Protein AF-A0A174UQA8-F1 (afdb_monomer_lite)

Structure (mmCIF, N/CA/C/O backbone):
data_AF-A0A174UQA8-F1
#
_entry.id   AF-A0A174UQA8-F1
#
loop_
_atom_site.group_PDB
_atom_site.id
_atom_site.type_symbol
_atom_site.label_atom_id
_atom_site.label_alt_id
_atom_site.label_comp_id
_atom_site.label_asym_id
_atom_site.label_entity_id
_atom_site.label_seq_id
_atom_site.pdbx_PDB_ins_code
_atom_site.Cartn_x
_atom_site.Cartn_y
_atom_site.Cartn_z
_atom_site.occupancy
_atom_site.B_iso_or_equiv
_atom_site.auth_seq_id
_atom_site.auth_comp_id
_atom_site.auth_asym_id
_atom_site.auth_atom_id
_atom_site.pdbx_PDB_model_num
ATOM 1 N N . MET A 1 1 ? 11.624 3.080 -2.802 1.00 77.69 1 MET A N 1
ATOM 2 C CA . MET A 1 1 ? 10.453 3.502 -3.601 1.00 77.69 1 MET A CA 1
ATOM 3 C C . MET A 1 1 ? 9.154 3.111 -2.909 1.00 77.69 1 MET A C 1
ATOM 5 O O . MET A 1 1 ? 8.419 4.014 -2.555 1.00 77.69 1 MET A O 1
ATOM 9 N N . LEU A 1 2 ? 8.914 1.825 -2.616 1.00 80.19 2 LEU A N 1
ATOM 10 C CA . LEU A 1 2 ? 7.726 1.377 -1.866 1.00 80.19 2 LEU A CA 1
ATOM 11 C C . LEU A 1 2 ? 7.511 2.121 -0.542 1.00 80.19 2 LEU A C 1
ATOM 13 O O . LEU A 1 2 ? 6.475 2.748 -0.364 1.00 80.19 2 LEU A O 1
ATOM 17 N N . GLU A 1 3 ? 8.500 2.082 0.353 1.00 83.12 3 GLU A N 1
ATOM 18 C CA . GLU A 1 3 ? 8.407 2.746 1.659 1.00 83.12 3 GLU A CA 1
ATOM 19 C C . GLU A 1 3 ? 8.177 4.253 1.515 1.00 83.12 3 G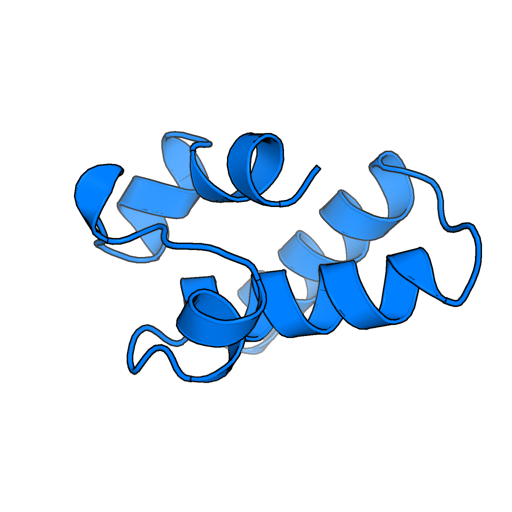LU A C 1
ATOM 21 O O . GLU A 1 3 ? 7.335 4.806 2.201 1.00 83.12 3 GLU A O 1
ATOM 26 N N . ALA A 1 4 ? 8.850 4.918 0.572 1.00 85.25 4 ALA A N 1
ATOM 27 C CA . ALA A 1 4 ? 8.696 6.360 0.361 1.00 85.25 4 ALA A CA 1
ATOM 28 C C . ALA A 1 4 ? 7.265 6.760 -0.038 1.00 85.25 4 ALA A C 1
ATOM 30 O O . ALA A 1 4 ? 6.798 7.823 0.353 1.00 85.25 4 ALA A O 1
ATOM 31 N N . VAL A 1 5 ? 6.573 5.908 -0.799 1.00 86.31 5 VAL A N 1
ATOM 32 C CA . VAL A 1 5 ? 5.184 6.142 -1.208 1.00 86.31 5 VAL A CA 1
ATOM 33 C C . VAL A 1 5 ? 4.219 5.757 -0.088 1.00 86.31 5 VAL A C 1
ATOM 35 O O . VAL A 1 5 ? 3.324 6.528 0.238 1.00 86.31 5 VAL A O 1
ATOM 38 N N . LEU A 1 6 ? 4.400 4.584 0.526 1.00 87.62 6 LEU A N 1
ATOM 39 C CA . LEU A 1 6 ? 3.496 4.081 1.564 1.00 87.62 6 LEU A CA 1
ATOM 40 C C . LEU A 1 6 ? 3.614 4.821 2.897 1.00 87.62 6 LEU A C 1
ATOM 42 O O . LEU A 1 6 ? 2.642 4.845 3.641 1.00 87.62 6 LEU A O 1
ATOM 46 N N . LEU A 1 7 ? 4.753 5.443 3.190 1.00 89.62 7 LEU A N 1
ATOM 47 C CA . LEU A 1 7 ? 4.949 6.269 4.384 1.00 89.62 7 LEU A CA 1
ATOM 48 C C . LEU A 1 7 ? 4.499 7.726 4.190 1.00 89.62 7 LEU A C 1
ATOM 50 O O . LEU A 1 7 ? 4.740 8.561 5.061 1.00 89.62 7 LEU A O 1
ATOM 54 N N . ASP A 1 8 ? 3.853 8.053 3.067 1.00 91.12 8 ASP A N 1
ATOM 55 C CA . ASP A 1 8 ? 3.225 9.358 2.887 1.00 91.12 8 ASP A CA 1
ATOM 56 C C . ASP A 1 8 ? 2.053 9.540 3.866 1.00 91.12 8 ASP A C 1
ATOM 58 O O . ASP A 1 8 ? 1.133 8.721 3.930 1.00 91.12 8 ASP A O 1
ATOM 62 N N . GLU A 1 9 ? 2.056 10.644 4.618 1.00 88.75 9 GLU A N 1
ATOM 63 C CA . GLU A 1 9 ? 1.046 10.890 5.650 1.00 88.75 9 GLU A CA 1
ATOM 64 C C . GLU A 1 9 ? -0.386 10.942 5.107 1.00 88.75 9 GLU A C 1
ATOM 66 O O . GLU A 1 9 ? -1.326 10.584 5.823 1.00 88.75 9 GLU A O 1
ATOM 71 N N . GLN A 1 10 ? -0.595 11.447 3.887 1.00 88.06 10 GLN A N 1
ATOM 72 C CA . GLN A 1 10 ? -1.938 11.535 3.315 1.00 88.06 10 GLN A CA 1
ATOM 73 C C . GLN A 1 10 ? -2.428 10.149 2.919 1.00 88.06 10 GLN A C 1
ATOM 75 O O . GLN A 1 10 ? -3.579 9.805 3.194 1.00 88.06 10 GLN A O 1
ATOM 80 N N . LEU A 1 11 ? -1.542 9.345 2.335 1.00 86.88 11 LEU A N 1
ATOM 81 C CA . LEU A 1 11 ? -1.836 7.977 1.940 1.00 86.88 11 LEU A CA 1
ATOM 82 C C . LEU A 1 11 ? -2.099 7.075 3.153 1.00 86.88 11 LEU A C 1
ATOM 84 O O . LEU A 1 11 ? -3.082 6.335 3.152 1.00 86.88 11 LEU A O 1
ATOM 88 N N . MET A 1 12 ? -1.308 7.212 4.220 1.00 90.31 12 MET A N 1
ATOM 89 C CA . MET A 1 12 ? -1.522 6.524 5.498 1.00 90.31 12 MET A CA 1
ATOM 90 C C . MET A 1 12 ? -2.865 6.895 6.132 1.00 90.31 12 MET A C 1
ATOM 92 O O . MET A 1 12 ? -3.643 6.019 6.509 1.00 90.31 12 MET A O 1
ATOM 96 N N . LYS A 1 13 ? -3.197 8.195 6.192 1.00 90.31 13 LYS A N 1
ATOM 97 C CA . LYS A 1 13 ? -4.497 8.671 6.707 1.00 90.31 13 LYS A CA 1
ATOM 98 C C . LYS A 1 13 ? -5.666 8.145 5.878 1.00 90.31 13 LYS A C 1
ATOM 100 O O . LYS A 1 13 ? -6.706 7.799 6.434 1.00 90.31 13 LYS A O 1
ATOM 105 N N . PHE A 1 14 ? -5.499 8.089 4.560 1.00 87.62 14 PHE A N 1
ATOM 106 C CA . PHE A 1 14 ? -6.513 7.595 3.637 1.00 87.62 14 PHE A CA 1
ATOM 107 C C . PHE A 1 14 ? -6.720 6.082 3.771 1.00 87.62 14 PHE A C 1
ATOM 109 O O . PHE A 1 14 ? -7.850 5.619 3.926 1.00 87.62 14 PHE A O 1
ATOM 116 N N . GLY A 1 15 ? -5.627 5.319 3.760 1.00 87.44 15 GLY A N 1
ATOM 117 C CA . GLY A 1 15 ? -5.636 3.867 3.896 1.00 87.44 15 GLY A CA 1
ATOM 118 C C . GLY A 1 15 ? -5.857 3.374 5.321 1.00 87.44 15 GLY A C 1
ATOM 119 O O . GLY A 1 15 ? -6.109 2.187 5.496 1.00 87.44 15 GLY A O 1
ATOM 120 N N . LYS A 1 16 ? -5.811 4.257 6.325 1.00 92.12 16 LYS A N 1
ATOM 121 C CA . LYS A 1 16 ? -5.957 3.935 7.753 1.00 92.12 16 LYS A CA 1
ATOM 122 C C . LYS A 1 16 ? -4.979 2.850 8.206 1.00 92.12 16 LYS A C 1
ATOM 124 O O . LYS A 1 16 ? -5.385 1.890 8.856 1.00 92.12 16 LYS A O 1
ATOM 129 N N . TYR A 1 17 ? -3.719 3.012 7.827 1.00 91.38 17 TYR A N 1
ATOM 130 C CA . TYR A 1 17 ? -2.632 2.146 8.263 1.00 91.38 17 TYR A CA 1
ATOM 131 C C . TYR A 1 17 ? -1.484 2.970 8.839 1.00 91.38 17 TYR A C 1
ATOM 133 O O . TYR A 1 17 ? -1.319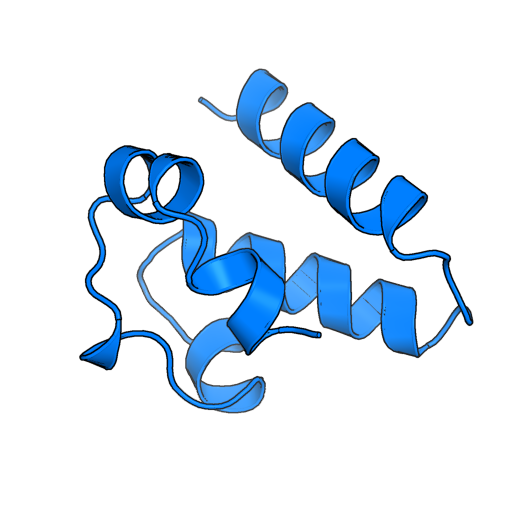 4.154 8.536 1.00 91.38 17 TYR A O 1
ATOM 141 N N . GLU A 1 18 ? -0.687 2.315 9.664 1.00 91.50 18 GLU A N 1
ATOM 142 C CA . GLU A 1 18 ? 0.470 2.866 10.346 1.00 91.50 18 GLU A CA 1
ATOM 143 C C . GLU A 1 18 ? 1.779 2.402 9.695 1.00 91.50 18 GLU A C 1
ATOM 145 O O . GLU A 1 18 ? 1.847 1.383 9.007 1.00 91.50 18 GLU A O 1
ATOM 150 N N . ALA A 1 19 ? 2.864 3.135 9.946 1.00 87.50 19 ALA A N 1
ATOM 151 C CA . ALA A 1 19 ? 4.159 2.878 9.311 1.00 87.50 19 ALA A CA 1
ATOM 152 C C . ALA A 1 19 ? 4.706 1.468 9.600 1.00 87.50 19 ALA A C 1
ATOM 154 O O . ALA A 1 19 ? 5.375 0.884 8.756 1.00 87.50 19 ALA A O 1
ATOM 155 N N . TYR A 1 20 ? 4.407 0.903 10.774 1.00 88.12 20 TYR A N 1
ATOM 156 C CA . TYR A 1 20 ? 4.846 -0.446 11.146 1.00 88.12 20 TYR A CA 1
ATOM 157 C C . TYR A 1 20 ? 4.087 -1.558 10.404 1.00 88.12 20 TYR A C 1
ATOM 159 O O . TYR A 1 20 ? 4.538 -2.701 10.402 1.00 88.12 20 TYR A O 1
ATOM 167 N N . GLU A 1 21 ? 2.941 -1.239 9.795 1.00 87.31 21 GLU A N 1
ATOM 168 C CA . GLU A 1 21 ? 2.170 -2.163 8.954 1.00 87.31 21 GLU A CA 1
ATOM 169 C C . GLU A 1 21 ? 2.727 -2.216 7.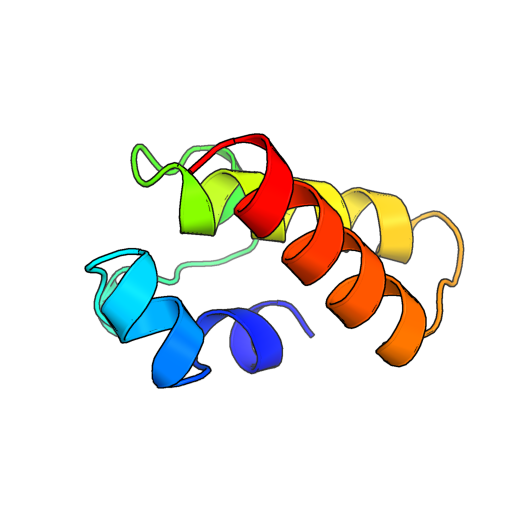525 1.00 87.31 21 GLU A C 1
ATOM 171 O O . GLU A 1 21 ? 2.476 -3.170 6.785 1.00 87.31 21 GLU A O 1
ATOM 176 N N . VAL A 1 22 ? 3.524 -1.213 7.139 1.00 85.69 22 VAL A N 1
ATOM 177 C CA . VAL A 1 22 ? 4.260 -1.193 5.876 1.00 85.69 22 VAL A CA 1
ATOM 178 C C . VAL A 1 22 ? 5.476 -2.108 6.012 1.00 85.69 22 VAL A C 1
ATOM 180 O O . VAL A 1 22 ? 6.540 -1.717 6.484 1.00 85.69 22 VAL A O 1
ATOM 183 N N . GLY A 1 23 ? 5.290 -3.367 5.624 1.00 84.81 23 GLY A N 1
ATOM 184 C CA . GLY A 1 23 ? 6.366 -4.344 5.510 1.00 84.81 23 GLY A CA 1
ATOM 185 C C . GLY A 1 23 ? 7.181 -4.193 4.222 1.00 84.81 23 GLY A C 1
ATOM 186 O O . GLY A 1 23 ? 7.196 -3.157 3.556 1.00 84.81 23 GLY A O 1
ATOM 187 N N . ASN A 1 24 ? 7.838 -5.278 3.819 1.00 87.50 24 ASN A N 1
ATOM 188 C CA . ASN A 1 24 ? 8.476 -5.344 2.503 1.00 87.50 24 ASN A CA 1
ATOM 189 C C . ASN A 1 24 ? 7.439 -5.476 1.365 1.00 87.50 24 ASN A C 1
ATOM 191 O O . ASN A 1 24 ? 6.259 -5.721 1.604 1.00 87.50 24 ASN A O 1
ATOM 195 N N . ILE A 1 25 ? 7.885 -5.373 0.106 1.00 85.00 25 ILE A N 1
ATOM 196 C CA . ILE A 1 25 ? 7.000 -5.456 -1.073 1.00 85.00 25 ILE A CA 1
ATOM 197 C C . ILE A 1 25 ? 6.147 -6.729 -1.111 1.00 85.00 25 ILE A C 1
ATOM 199 O O . ILE A 1 25 ? 4.992 -6.665 -1.511 1.00 85.00 25 ILE A O 1
ATOM 203 N N . TYR A 1 26 ? 6.671 -7.869 -0.660 1.00 87.75 26 TYR A N 1
ATOM 204 C CA . TYR A 1 26 ? 5.928 -9.129 -0.653 1.00 87.75 26 TYR A CA 1
ATOM 205 C C . TYR A 1 26 ? 4.830 -9.126 0.412 1.00 87.75 26 TYR A C 1
ATOM 207 O O . TYR A 1 26 ? 3.705 -9.512 0.121 1.00 87.75 26 TYR A O 1
ATOM 215 N N . GLN A 1 27 ? 5.123 -8.604 1.605 1.00 89.25 27 GLN A N 1
ATOM 216 C CA . GLN A 1 27 ? 4.120 -8.418 2.658 1.00 89.25 27 GLN A CA 1
ATOM 217 C C . GLN A 1 27 ? 3.056 -7.396 2.251 1.00 89.25 27 GLN A C 1
ATOM 219 O O . GLN A 1 27 ? 1.877 -7.590 2.521 1.00 89.25 27 GLN A O 1
ATOM 224 N N . ALA A 1 28 ? 3.457 -6.326 1.564 1.00 90.06 28 ALA A N 1
ATOM 225 C CA . ALA A 1 28 ? 2.534 -5.309 1.084 1.00 90.06 28 ALA A CA 1
ATOM 226 C C . ALA A 1 28 ? 1.582 -5.863 0.005 1.00 90.06 28 ALA A C 1
ATOM 228 O O . ALA A 1 28 ? 0.395 -5.555 0.028 1.00 90.06 28 ALA A O 1
ATOM 229 N N . LEU A 1 29 ? 2.065 -6.739 -0.886 1.00 89.81 29 LEU A N 1
ATOM 230 C CA . LEU A 1 29 ? 1.249 -7.429 -1.900 1.00 89.81 29 LEU A CA 1
ATOM 231 C C . LEU A 1 29 ? 0.247 -8.435 -1.319 1.00 89.81 29 LEU A C 1
ATOM 233 O O . LEU A 1 29 ? -0.740 -8.753 -1.979 1.00 89.81 29 LEU A O 1
ATOM 237 N N . GLU A 1 30 ? 0.501 -8.939 -0.114 1.00 90.50 30 GLU A N 1
ATOM 238 C CA . GLU A 1 30 ? -0.399 -9.834 0.624 1.00 90.50 30 GLU A CA 1
ATOM 239 C C . GLU A 1 30 ? -1.187 -9.094 1.716 1.00 90.50 30 GLU A C 1
ATOM 241 O O . GLU A 1 30 ? -1.925 -9.716 2.473 1.00 90.50 30 GLU A O 1
ATOM 246 N N . SER A 1 31 ? -1.050 -7.766 1.806 1.00 89.75 31 SER A N 1
ATOM 247 C CA . SER A 1 31 ? -1.726 -6.975 2.831 1.00 89.75 31 SER A CA 1
ATOM 248 C C . SER A 1 31 ? -3.238 -6.986 2.623 1.00 89.75 31 SER A C 1
ATOM 250 O O . SER A 1 31 ? -3.719 -6.744 1.511 1.00 89.75 31 SER A O 1
ATOM 252 N N . ASP A 1 32 ? -3.976 -7.174 3.719 1.00 90.06 32 ASP A N 1
ATOM 253 C CA . ASP A 1 32 ? -5.431 -6.993 3.775 1.00 90.06 32 ASP A CA 1
ATOM 254 C C . ASP A 1 32 ? -5.833 -5.519 3.601 1.00 90.06 32 ASP A C 1
ATOM 256 O O . ASP A 1 32 ? -6.981 -5.203 3.275 1.00 90.06 32 ASP A O 1
ATOM 260 N N . ASN A 1 33 ? -4.893 -4.589 3.807 1.00 89.81 33 ASN A N 1
ATOM 261 C CA . ASN A 1 33 ? -5.135 -3.183 3.554 1.00 89.81 33 ASN A CA 1
ATOM 262 C C . ASN A 1 33 ? -5.112 -2.924 2.046 1.00 89.81 33 ASN A C 1
ATOM 264 O O . ASN A 1 33 ? -4.063 -2.952 1.401 1.00 89.81 33 ASN A O 1
ATOM 268 N N . TYR A 1 34 ? -6.285 -2.614 1.497 1.00 89.38 34 TYR A N 1
ATOM 269 C CA . TYR A 1 34 ? -6.465 -2.373 0.069 1.00 89.38 34 TYR A CA 1
ATOM 270 C C . TYR A 1 34 ? -5.510 -1.312 -0.496 1.00 89.38 34 TYR A C 1
ATOM 272 O O . TYR A 1 34 ? -4.993 -1.479 -1.598 1.00 89.38 34 TYR A O 1
ATOM 280 N N . VAL A 1 35 ? -5.229 -0.244 0.257 1.00 90.12 35 VAL A N 1
ATOM 281 C CA . VAL A 1 35 ? -4.332 0.829 -0.193 1.00 90.12 35 VAL A CA 1
ATOM 282 C C . VAL A 1 35 ? -2.888 0.340 -0.235 1.00 90.12 35 VAL A C 1
ATOM 284 O O . VAL A 1 35 ? -2.223 0.530 -1.253 1.00 90.12 35 VAL A O 1
ATOM 287 N N . ILE A 1 36 ? -2.427 -0.351 0.815 1.00 92.06 36 ILE A N 1
ATOM 288 C CA . ILE A 1 36 ? -1.090 -0.968 0.840 1.00 92.06 36 ILE A CA 1
ATOM 289 C C . ILE A 1 36 ? -0.931 -1.937 -0.337 1.00 92.06 36 ILE A C 1
ATOM 291 O O . ILE A 1 36 ? 0.053 -1.862 -1.077 1.00 92.06 36 ILE A O 1
ATOM 295 N N . ASN A 1 37 ? -1.928 -2.800 -0.541 1.00 92.25 37 ASN A N 1
ATOM 296 C CA . ASN A 1 37 ? -1.930 -3.819 -1.581 1.00 92.25 37 ASN A CA 1
ATOM 297 C C . ASN A 1 37 ? -1.820 -3.219 -2.987 1.00 92.25 37 ASN A C 1
ATOM 299 O O . ASN A 1 37 ? -0.925 -3.564 -3.760 1.0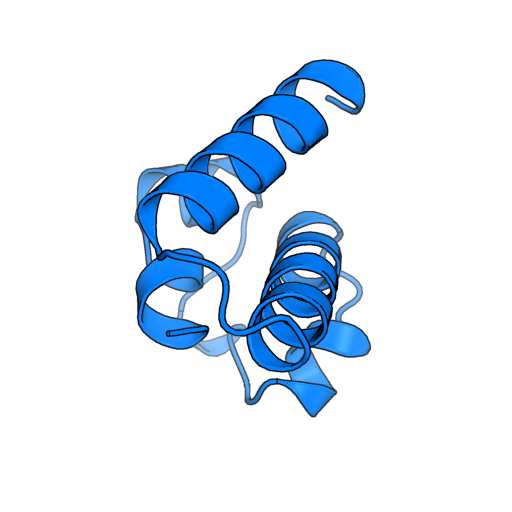0 92.25 37 ASN A O 1
ATOM 303 N N . VAL A 1 38 ? -2.697 -2.267 -3.304 1.00 90.62 38 VAL A N 1
ATOM 304 C CA . VAL A 1 38 ? -2.754 -1.607 -4.614 1.00 90.62 38 VAL A CA 1
ATOM 305 C C . VAL A 1 38 ? -1.460 -0.861 -4.916 1.00 90.62 38 VAL A C 1
ATOM 307 O O . VAL A 1 38 ? -0.912 -0.989 -6.010 1.00 90.62 38 VAL A O 1
ATOM 310 N N . VAL A 1 39 ? -0.947 -0.096 -3.953 1.00 89.81 39 VAL A N 1
ATOM 311 C CA . VAL A 1 39 ? 0.294 0.667 -4.127 1.00 89.81 39 VAL A CA 1
ATOM 312 C C . VAL A 1 39 ? 1.469 -0.279 -4.362 1.00 89.81 39 VAL A C 1
ATOM 314 O O . VAL A 1 39 ? 2.284 -0.031 -5.250 1.00 89.81 39 VAL A O 1
ATOM 317 N N . ALA A 1 40 ? 1.528 -1.404 -3.646 1.00 91.19 40 ALA A N 1
ATOM 318 C CA . ALA A 1 40 ? 2.538 -2.430 -3.871 1.00 91.19 40 ALA A CA 1
ATOM 319 C C . ALA A 1 40 ? 2.441 -3.055 -5.273 1.00 91.19 40 ALA A C 1
ATOM 321 O O . ALA A 1 40 ? 3.465 -3.231 -5.934 1.00 91.19 40 ALA A O 1
ATOM 322 N N . GLN A 1 41 ? 1.230 -3.337 -5.766 1.00 90.25 41 GLN A N 1
ATOM 323 C CA . GLN A 1 41 ? 1.025 -3.845 -7.128 1.00 90.25 41 GLN A CA 1
ATOM 324 C C . GLN A 1 41 ? 1.475 -2.841 -8.196 1.00 90.25 41 GLN A C 1
ATOM 326 O O . GLN A 1 41 ? 2.159 -3.228 -9.146 1.00 90.25 41 GLN A O 1
ATOM 331 N N . ILE A 1 42 ? 1.129 -1.559 -8.033 1.00 88.94 42 ILE A N 1
ATOM 332 C CA . ILE A 1 42 ? 1.525 -0.487 -8.957 1.00 88.94 42 ILE A CA 1
ATOM 333 C C . ILE A 1 42 ? 3.046 -0.350 -8.972 1.00 88.94 42 ILE A C 1
ATOM 335 O O . ILE A 1 42 ? 3.653 -0.369 -10.037 1.00 88.94 42 ILE A O 1
ATOM 339 N N . ILE A 1 43 ? 3.680 -0.293 -7.799 1.00 86.88 43 ILE A N 1
ATOM 340 C CA . ILE A 1 43 ? 5.135 -0.160 -7.698 1.00 86.88 43 ILE A CA 1
ATOM 341 C C . ILE A 1 43 ? 5.841 -1.377 -8.287 1.00 86.88 43 ILE A C 1
ATOM 343 O O . ILE A 1 43 ? 6.821 -1.199 -9.006 1.00 86.88 43 ILE A O 1
ATOM 347 N N . LYS A 1 44 ? 5.346 -2.597 -8.048 1.00 87.06 44 LYS A N 1
ATOM 348 C CA . LYS A 1 44 ? 5.915 -3.807 -8.652 1.00 87.06 44 LYS A CA 1
ATOM 349 C C . LYS A 1 44 ? 5.864 -3.741 -10.180 1.00 87.06 44 LYS A C 1
ATOM 351 O O . LYS A 1 44 ? 6.897 -3.929 -10.809 1.00 87.06 44 LYS A O 1
ATOM 356 N N . ARG A 1 45 ? 4.706 -3.405 -10.756 1.00 85.69 45 ARG A N 1
ATOM 357 C CA . ARG A 1 45 ? 4.544 -3.255 -12.211 1.00 85.69 45 ARG A CA 1
ATOM 358 C C . ARG A 1 45 ? 5.453 -2.159 -12.775 1.00 85.69 45 ARG A C 1
ATOM 360 O O . ARG A 1 45 ? 6.168 -2.381 -13.737 1.00 85.69 45 ARG A O 1
ATOM 367 N N . CYS A 1 46 ? 5.492 -0.996 -12.134 1.00 81.62 46 CYS A N 1
ATOM 368 C CA . CYS A 1 46 ? 6.336 0.121 -12.554 1.00 81.62 46 CYS A CA 1
ATOM 369 C C . CYS A 1 46 ? 7.840 -0.167 -12.438 1.00 81.62 46 CYS A C 1
ATOM 371 O O . CYS A 1 46 ? 8.620 0.376 -13.215 1.00 81.62 46 CYS A O 1
ATOM 373 N N . SER A 1 47 ? 8.244 -1.023 -11.494 1.00 74.38 47 SER A N 1
ATOM 374 C CA . SER A 1 47 ? 9.631 -1.488 -11.366 1.00 74.38 47 SER A CA 1
ATOM 375 C C . SER A 1 47 ? 10.044 -2.405 -12.522 1.00 74.38 47 SER A C 1
ATOM 377 O O . SER A 1 47 ? 11.231 -2.509 -12.809 1.00 74.38 47 SER A O 1
ATOM 379 N N . GLU A 1 48 ? 9.089 -3.080 -13.168 1.00 76.25 48 GLU A N 1
ATOM 380 C CA . GLU A 1 48 ? 9.331 -3.920 -14.349 1.00 76.25 48 GLU A CA 1
ATOM 381 C C . GLU A 1 48 ? 9.437 -3.080 -15.637 1.00 76.25 48 GLU A C 1
ATOM 383 O O . GLU A 1 48 ? 10.166 -3.460 -16.550 1.00 76.25 48 GLU A O 1
ATOM 38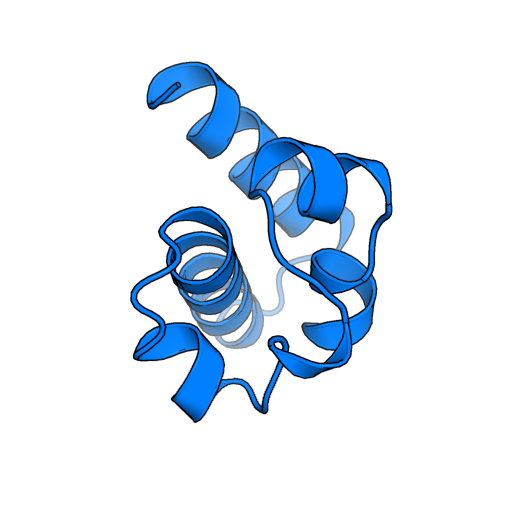8 N N . ASP A 1 49 ? 8.778 -1.916 -15.678 1.00 74.75 49 ASP A N 1
ATOM 389 C CA . ASP A 1 49 ? 8.678 -1.037 -16.855 1.00 74.75 49 ASP A CA 1
ATOM 390 C C . ASP A 1 49 ? 9.619 0.196 -16.821 1.00 74.75 49 ASP A C 1
ATOM 392 O O . ASP A 1 49 ? 9.478 1.096 -17.651 1.00 74.75 49 ASP A O 1
ATOM 396 N N . ASP A 1 50 ? 10.563 0.282 -15.868 1.00 74.75 50 ASP A N 1
ATOM 397 C CA . ASP A 1 50 ? 11.435 1.461 -15.642 1.00 74.75 50 ASP A CA 1
ATOM 398 C C . ASP A 1 50 ? 10.648 2.793 -15.523 1.00 74.75 50 ASP A C 1
ATOM 400 O O . ASP A 1 50 ? 11.098 3.873 -15.929 1.00 74.75 50 ASP A O 1
ATOM 404 N N . ALA A 1 51 ? 9.435 2.730 -14.964 1.00 75.94 51 ALA A N 1
ATOM 405 C CA . ALA A 1 51 ? 8.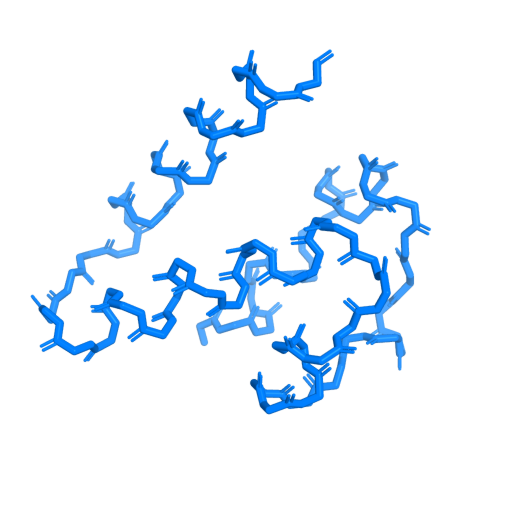536 3.875 -14.903 1.00 75.94 51 ALA A CA 1
ATOM 406 C C . ALA A 1 51 ? 9.039 4.951 -13.928 1.00 75.94 51 ALA A C 1
ATOM 408 O O . ALA A 1 51 ? 9.646 4.674 -12.887 1.00 75.94 51 ALA A O 1
ATOM 409 N N . LYS A 1 52 ? 8.748 6.218 -14.238 1.00 80.31 52 LYS A N 1
ATOM 410 C CA . LYS A 1 52 ? 9.171 7.339 -13.385 1.00 80.31 52 LYS A CA 1
ATOM 411 C C . LYS A 1 52 ? 8.305 7.423 -12.134 1.00 80.31 52 LYS A C 1
ATOM 413 O O . LYS A 1 52 ? 7.100 7.200 -12.174 1.00 80.31 52 LYS A O 1
ATOM 418 N N . GLU A 1 53 ? 8.890 7.895 -11.038 1.00 78.62 53 GLU A N 1
ATOM 419 C CA . GLU A 1 53 ? 8.174 8.115 -9.773 1.00 78.62 53 GLU A CA 1
ATOM 420 C C . GLU A 1 53 ? 6.912 8.988 -9.936 1.00 78.62 53 GLU A C 1
ATOM 422 O O . GLU A 1 53 ? 5.876 8.725 -9.330 1.00 78.62 53 GLU A O 1
ATOM 427 N N . SER A 1 54 ? 6.946 9.984 -10.826 1.00 82.31 54 SER A N 1
ATOM 428 C CA . SER A 1 54 ? 5.778 10.813 -11.146 1.00 82.31 54 SER A CA 1
ATOM 429 C C . SER A 1 54 ? 4.631 10.038 -11.806 1.00 82.31 54 SER A C 1
ATOM 431 O O . SER A 1 54 ? 3.469 10.395 -11.628 1.00 82.31 54 SER A O 1
ATOM 433 N N . GLU A 1 55 ? 4.938 9.003 -12.592 1.00 84.44 55 GLU A N 1
ATOM 434 C CA . GLU A 1 55 ? 3.928 8.141 -13.217 1.00 84.44 55 GLU A CA 1
ATOM 435 C C . GLU A 1 55 ? 3.296 7.216 -12.180 1.00 84.44 55 GLU A C 1
ATOM 437 O O . GLU A 1 55 ? 2.074 7.087 -12.162 1.00 84.44 55 GLU A O 1
ATOM 442 N N . ILE A 1 56 ? 4.100 6.693 -11.249 1.00 84.75 56 ILE A N 1
ATOM 443 C CA . ILE A 1 56 ? 3.629 5.899 -10.105 1.00 84.75 56 ILE A CA 1
ATOM 444 C C . ILE A 1 56 ? 2.609 6.699 -9.290 1.00 84.75 56 ILE A C 1
ATOM 446 O O . ILE A 1 56 ? 1.490 6.241 -9.063 1.00 84.75 56 ILE A O 1
ATOM 450 N N . TRP A 1 57 ? 2.950 7.932 -8.904 1.00 84.44 57 TRP A N 1
ATOM 451 C CA . TRP A 1 57 ? 2.033 8.802 -8.163 1.00 84.44 57 TRP A CA 1
ATOM 452 C C . TRP A 1 57 ? 0.769 9.155 -8.947 1.00 84.44 57 TRP A C 1
ATOM 454 O O . TRP A 1 57 ? -0.301 9.308 -8.349 1.00 84.44 57 TRP A O 1
ATOM 464 N N . ARG A 1 58 ? 0.864 9.287 -10.276 1.00 88.25 58 ARG A N 1
ATOM 465 C CA . ARG A 1 58 ? -0.309 9.517 -11.126 1.00 88.25 58 ARG A CA 1
ATOM 466 C C . ARG A 1 58 ? -1.230 8.303 -11.120 1.00 88.25 58 ARG A C 1
ATOM 468 O O . ARG A 1 58 ? -2.424 8.471 -10.909 1.00 88.25 58 ARG A O 1
ATOM 475 N N . GLU A 1 59 ? -0.687 7.102 -11.301 1.00 86.06 59 GLU A N 1
ATOM 476 C CA . GLU A 1 59 ? -1.473 5.867 -11.302 1.00 86.06 59 GLU A CA 1
ATOM 477 C C . GLU A 1 59 ? -2.116 5.582 -9.950 1.00 86.06 59 GLU A C 1
ATOM 479 O O . GLU A 1 59 ? -3.294 5.232 -9.911 1.00 86.06 59 GLU A O 1
ATOM 484 N N . ILE A 1 60 ? -1.389 5.787 -8.848 1.00 86.56 60 ILE A N 1
ATOM 485 C CA . ILE A 1 60 ? -1.947 5.655 -7.497 1.00 86.56 60 ILE A CA 1
ATOM 486 C C . ILE A 1 60 ? -3.119 6.622 -7.331 1.00 86.56 60 ILE A C 1
ATOM 488 O O . ILE A 1 60 ? -4.215 6.201 -6.975 1.00 86.56 60 ILE A O 1
ATOM 492 N N . ASN A 1 61 ? -2.935 7.905 -7.653 1.00 85.56 61 ASN A N 1
ATOM 493 C CA . ASN A 1 61 ? -4.009 8.893 -7.540 1.00 85.56 61 ASN A CA 1
ATOM 494 C C . ASN A 1 61 ? -5.216 8.572 -8.430 1.00 85.56 61 ASN A C 1
ATOM 496 O O . ASN A 1 61 ? -6.356 8.685 -7.979 1.00 85.56 61 ASN A O 1
ATOM 500 N N . ASP A 1 62 ? -4.982 8.184 -9.683 1.00 88.25 62 ASP A N 1
ATOM 501 C CA . ASP A 1 62 ? -6.046 7.820 -10.620 1.00 88.25 62 ASP A CA 1
ATOM 502 C C . ASP A 1 62 ? -6.814 6.590 -10.133 1.00 88.25 62 ASP A C 1
ATOM 504 O O . ASP A 1 62 ? -8.038 6.533 -10.258 1.00 88.25 62 ASP A O 1
ATOM 508 N N . TYR A 1 63 ? -6.114 5.615 -9.556 1.00 83.31 63 TYR A N 1
ATOM 509 C CA . TYR A 1 63 ? -6.727 4.408 -9.029 1.00 83.31 63 TYR A CA 1
ATOM 510 C C . TYR A 1 63 ? -7.540 4.691 -7.763 1.00 83.31 63 TYR A C 1
ATOM 512 O O . TYR A 1 63 ? -8.697 4.275 -7.680 1.00 83.31 63 TYR A O 1
ATOM 520 N N . LEU A 1 64 ? -6.980 5.435 -6.805 1.00 80.00 64 LEU A N 1
ATOM 521 C CA . LEU A 1 64 ? -7.666 5.771 -5.555 1.00 80.00 64 LEU A CA 1
ATOM 522 C C . LEU A 1 64 ? -8.918 6.621 -5.809 1.00 80.00 64 LEU A C 1
ATOM 524 O O . LEU A 1 64 ? -9.958 6.331 -5.237 1.00 80.00 64 LEU A O 1
ATOM 528 N N . LYS A 1 65 ? -8.871 7.592 -6.733 1.00 82.69 65 LYS A N 1
ATOM 529 C CA . LYS A 1 65 ? -10.045 8.406 -7.115 1.00 82.69 65 LYS A CA 1
ATOM 530 C C . LYS A 1 65 ? -11.163 7.627 -7.810 1.00 82.69 65 LYS A C 1
ATOM 532 O O . LYS A 1 65 ? -12.281 8.123 -7.893 1.00 82.69 65 LYS A O 1
ATOM 537 N N . ARG A 1 66 ? -10.850 6.484 -8.426 1.00 81.56 66 ARG A N 1
ATOM 538 C CA . ARG A 1 66 ? -11.827 5.672 -9.171 1.00 81.56 66 ARG A CA 1
ATOM 539 C C . ARG A 1 66 ? -12.496 4.608 -8.310 1.00 81.56 66 ARG A C 1
ATOM 541 O O . ARG A 1 66 ? -13.586 4.173 -8.664 1.00 81.56 66 ARG A O 1
ATOM 548 N N . ASN A 1 67 ? -11.828 4.162 -7.249 1.00 71.25 67 ASN A N 1
ATOM 549 C CA . ASN A 1 67 ? -12.247 3.012 -6.447 1.00 71.25 67 ASN A CA 1
ATOM 550 C C . ASN A 1 67 ? -12.660 3.380 -5.010 1.00 71.25 67 ASN A C 1
ATOM 552 O O . ASN A 1 67 ? -13.091 2.496 -4.272 1.00 71.25 67 ASN A O 1
ATOM 556 N N . VAL A 1 68 ? -12.550 4.657 -4.624 1.00 61.38 68 VAL A N 1
ATOM 557 C CA . VAL A 1 68 ? -13.009 5.223 -3.342 1.00 61.38 68 VAL A CA 1
ATOM 558 C C . VAL A 1 68 ? -13.869 6.448 -3.610 1.00 61.38 68 VAL A C 1
ATOM 560 O O . VAL A 1 68 ? -14.904 6.584 -2.922 1.00 61.38 68 VAL A O 1
#

Foldseek 3Di:
DLLVVCVPPVLCVVLVHDSVQQDDLVSLCVDPRPSSNVLSVLVVVCVVVVHDPVVSVVVSVVVVVVPD

Secondary structure (DSSP, 8-state):
-HHHHHT-HHHHHHHT--GGG---HHHHHT-SSHHHHHHHHHHHHHHHTT--HHHHHHHHHHHHHHH-

Organism: NCBI:txid47678

Radius of gyration: 10.89 Å; chains: 1; bounding box: 24×21×28 Å

pLDDT: mean 85.59, std 5.73, range [61.38, 92.25]

Sequence (68 aa):
MLEAVLLDEQLMKFGKYEAYEVGNIYQALESDNYVINVVAQIIKRCSEDDAKESEIWREINDYLKRNV